Protein AF-C6SIG0-F1 (afdb_monomer_lite)

Secondary structure (DSSP, 8-state):
-----EEEEEEEEE-TTSSS--EEEEEEEEE-PPPPPHHHHHHHHHHHHHHHHHTTEEEEEETTS-HHHHHHHHHTT-EEE-HHHHHHHHHHS--SEEEEES-HHHHHHHHHH-TTSEEE-S-SS---HHHHHHHHHTTGGGTTTS-S-------------

Radius of gyration: 22.19 Å; chains: 1; bounding box: 50×66×48 Å

Sequence (161 aa):
MQTAARRSFDYDMPLIQTPTSACQIRQAWAKVADTPDRETADRLKDEIKALLKEKNAVLVAHYYVDPLIQDLALETGGCVGDSLEMARFGAEHEAGTLVVAGVRFMGESAKILCPEKTVLMPDLEAECSFGIWVARKRRFRRFATNTPTARWGCTPTLPPP

pLDDT: mean 73.05, std 22.7, range [24.8, 94.94]

Foldseek 3Di:
DDQQDWDWDWDWDAPPPDPDRDTDIDIDTDRDHDDDDPVVLVVVLVVVLVVCVVQLEAEEEEPPDDVSSQVSNVVSVHYYDDLVVNLVSLLPDPRLEYEYHAAPVSQVVSCVSVVRHHYHYPDPPRHDPVNVVVVVCVVVVVVVPPDPDDDDDDDDDDDDD

InterPro domains:
  IPR003473 Quinolinate synthetase A [PF02445] (47-148)
  IPR003473 Quinolinate synthetase A [PTHR30573] (13-132)
  IPR036094 Quinolinate synthetase A superfamily [G3DSA:3.40.50.10800] (47-125)
  IPR036094 Quinolinate synthetase A superfamily [SSF142754] (44-138)

Structure (mmCIF, N/CA/C/O backbone):
data_AF-C6SIG0-F1
#
_entry.id   AF-C6SIG0-F1
#
loop_
_atom_site.group_PDB
_atom_site.id
_atom_site.type_symbol
_atom_site.label_atom_id
_atom_site.label_alt_id
_atom_site.label_comp_id
_atom_site.label_asym_id
_atom_site.label_entity_id
_atom_site.label_seq_id
_atom_site.pdbx_PDB_ins_code
_atom_site.Cartn_x
_atom_site.Cartn_y
_atom_site.Cartn_z
_atom_site.occupancy
_atom_site.B_iso_or_equiv
_atom_site.auth_seq_id
_atom_site.auth_comp_id
_atom_site.auth_asym_id
_atom_site.auth_atom_id
_atom_site.pdbx_PDB_model_num
ATOM 1 N N . MET A 1 1 ? 11.768 -15.605 5.047 1.00 36.94 1 MET A N 1
ATOM 2 C CA . MET A 1 1 ? 12.622 -14.586 4.400 1.00 36.94 1 MET A CA 1
ATOM 3 C C . MET A 1 1 ? 13.145 -15.171 3.098 1.00 36.94 1 MET A C 1
ATOM 5 O O . MET A 1 1 ? 14.060 -15.980 3.144 1.00 36.94 1 MET A O 1
ATOM 9 N N . GLN A 1 2 ? 12.511 -14.861 1.963 1.00 43.53 2 GLN A N 1
ATOM 10 C CA . GLN A 1 2 ? 13.018 -15.270 0.650 1.00 43.53 2 GLN A CA 1
ATOM 11 C C . GLN A 1 2 ? 14.178 -14.351 0.266 1.00 43.53 2 GLN A C 1
ATOM 13 O O . GLN A 1 2 ? 14.040 -13.129 0.220 1.00 43.53 2 GLN A O 1
ATOM 18 N N . THR A 1 3 ? 15.342 -14.944 0.041 1.00 44.06 3 THR A N 1
ATOM 19 C CA . THR A 1 3 ? 16.536 -14.271 -0.458 1.00 44.06 3 THR A CA 1
ATOM 20 C C . THR A 1 3 ? 16.251 -13.842 -1.893 1.00 44.06 3 THR A C 1
ATOM 22 O O . THR A 1 3 ? 16.285 -14.670 -2.796 1.00 44.06 3 THR A O 1
ATOM 25 N N . ALA A 1 4 ? 15.912 -12.571 -2.118 1.00 54.97 4 ALA A N 1
ATOM 26 C CA . ALA A 1 4 ? 15.719 -12.066 -3.474 1.00 54.97 4 ALA A CA 1
ATOM 27 C C . ALA A 1 4 ? 17.006 -12.295 -4.284 1.00 54.97 4 ALA A C 1
ATOM 29 O O . ALA A 1 4 ? 18.067 -11.751 -3.951 1.00 54.97 4 ALA A O 1
ATOM 30 N N . ALA A 1 5 ? 16.922 -13.149 -5.301 1.00 61.97 5 ALA A N 1
ATOM 31 C CA . ALA A 1 5 ? 18.061 -13.525 -6.117 1.00 61.97 5 ALA A CA 1
ATOM 32 C C . ALA A 1 5 ? 18.575 -12.293 -6.878 1.00 61.97 5 ALA A C 1
ATOM 34 O O . ALA A 1 5 ? 17.812 -11.536 -7.482 1.00 61.97 5 ALA A O 1
ATOM 35 N N . ARG A 1 6 ? 19.890 -12.060 -6.839 1.00 71.00 6 ARG A N 1
ATOM 36 C CA . ARG A 1 6 ? 20.513 -11.040 -7.688 1.00 71.00 6 ARG A CA 1
ATOM 37 C C . ARG A 1 6 ? 20.550 -11.584 -9.111 1.00 71.00 6 ARG A C 1
ATOM 39 O O . ARG A 1 6 ? 21.285 -12.531 -9.375 1.00 71.00 6 ARG A O 1
ATOM 46 N N . ARG A 1 7 ? 19.769 -10.988 -10.010 1.00 77.56 7 ARG A N 1
ATOM 47 C CA . ARG A 1 7 ? 19.789 -11.303 -11.443 1.00 77.56 7 ARG A CA 1
ATOM 48 C C . ARG A 1 7 ? 20.728 -10.335 -12.156 1.00 77.56 7 ARG A C 1
ATOM 50 O O . ARG A 1 7 ? 20.700 -9.134 -11.880 1.00 77.56 7 ARG A O 1
ATOM 57 N N . SER A 1 8 ? 21.580 -10.860 -13.031 1.00 81.31 8 SER A N 1
ATOM 58 C CA . SER A 1 8 ? 22.458 -10.059 -13.882 1.00 81.31 8 SER A CA 1
ATOM 59 C C . SER A 1 8 ? 21.740 -9.678 -15.171 1.00 81.31 8 SER A C 1
ATOM 61 O O . SER A 1 8 ? 21.140 -10.537 -15.814 1.00 81.31 8 SER A O 1
ATOM 63 N N . PHE A 1 9 ? 21.836 -8.411 -15.552 1.00 83.56 9 PHE A N 1
ATOM 64 C CA . PHE A 1 9 ? 21.322 -7.880 -16.805 1.00 83.56 9 PHE A CA 1
ATOM 65 C C . PHE A 1 9 ? 22.464 -7.236 -17.580 1.00 83.56 9 PHE A C 1
ATOM 67 O O . PHE A 1 9 ? 23.252 -6.469 -17.017 1.00 83.56 9 PHE A O 1
ATOM 74 N N . ASP A 1 10 ? 22.536 -7.557 -18.864 1.00 88.62 10 ASP A N 1
ATOM 75 C CA . ASP A 1 10 ? 23.481 -6.947 -19.786 1.00 88.62 10 ASP A CA 1
ATOM 76 C C . ASP A 1 10 ? 22.992 -5.542 -20.170 1.00 88.62 10 ASP A C 1
ATOM 78 O O . ASP A 1 10 ? 21.806 -5.330 -20.430 1.00 88.62 10 ASP A O 1
ATOM 82 N N . TYR A 1 11 ? 23.903 -4.571 -20.182 1.00 83.38 11 TYR A N 1
ATOM 83 C CA . TYR A 1 11 ? 23.627 -3.201 -20.605 1.00 83.38 11 TYR A CA 1
ATOM 84 C C . TYR A 1 11 ? 24.796 -2.622 -21.407 1.00 83.38 11 TYR A C 1
ATOM 86 O O . TYR A 1 11 ? 25.969 -2.872 -21.109 1.00 83.38 11 TYR A O 1
ATOM 94 N N . ASP A 1 12 ? 24.461 -1.805 -22.404 1.00 86.50 12 ASP A N 1
ATOM 95 C CA . ASP A 1 12 ? 25.410 -1.104 -23.263 1.00 86.50 12 ASP A CA 1
ATOM 96 C C . ASP A 1 12 ? 26.037 0.098 -22.551 1.00 86.50 12 ASP A C 1
ATOM 98 O O . ASP A 1 12 ? 25.412 1.144 -22.367 1.00 86.50 12 ASP A O 1
ATOM 102 N N . MET A 1 13 ? 27.310 -0.017 -22.174 1.00 82.69 13 MET A N 1
ATOM 103 C CA . MET A 1 13 ? 28.055 1.098 -21.596 1.00 82.69 13 MET A CA 1
ATOM 104 C C . MET A 1 13 ? 28.881 1.812 -22.677 1.00 82.69 13 MET A C 1
ATOM 106 O O . MET A 1 13 ? 29.763 1.180 -23.268 1.00 82.69 13 MET A O 1
ATOM 110 N N . PRO A 1 14 ? 28.682 3.125 -22.904 1.00 82.62 14 PRO A N 1
ATOM 111 C CA . PRO A 1 14 ? 29.460 3.862 -23.890 1.00 82.62 14 PRO A CA 1
ATOM 112 C C . PRO A 1 14 ? 30.933 3.937 -23.483 1.00 82.62 14 PRO A C 1
ATOM 114 O O . PRO A 1 14 ? 31.274 4.227 -22.330 1.00 82.62 14 PRO A O 1
ATOM 117 N N . LEU A 1 15 ? 31.824 3.692 -24.442 1.00 80.62 15 LEU A N 1
ATOM 118 C CA . LEU A 1 15 ? 33.261 3.849 -24.255 1.00 80.62 15 LEU A CA 1
ATOM 119 C C . LEU A 1 15 ? 33.627 5.335 -24.360 1.00 80.62 15 LEU A C 1
ATOM 121 O O . LEU A 1 15 ? 33.901 5.856 -25.436 1.00 80.62 15 LEU A O 1
ATOM 125 N N . ILE A 1 16 ? 33.661 6.014 -23.209 1.00 72.88 16 ILE A N 1
ATOM 126 C CA . ILE A 1 16 ? 33.932 7.464 -23.085 1.00 72.88 16 ILE A CA 1
ATOM 127 C C . ILE A 1 16 ? 35.302 7.864 -23.683 1.00 72.88 16 ILE A C 1
ATOM 129 O O . ILE A 1 16 ? 35.535 9.031 -23.981 1.00 72.88 16 ILE A O 1
ATOM 133 N N . GLN A 1 17 ? 36.215 6.906 -23.877 1.00 68.75 17 GLN A N 1
ATOM 134 C CA . GLN A 1 17 ? 37.595 7.143 -24.319 1.00 68.75 17 GLN A CA 1
ATOM 135 C C . GLN A 1 17 ? 37.851 6.881 -25.814 1.00 68.75 17 GLN A C 1
ATOM 137 O O . GLN A 1 17 ? 38.976 7.076 -26.268 1.00 68.75 17 GLN A O 1
ATOM 142 N N . THR A 1 18 ? 36.850 6.459 -26.592 1.00 61.62 18 THR A N 1
ATOM 143 C CA . THR A 1 18 ? 37.001 6.227 -28.039 1.00 61.62 18 THR A CA 1
ATOM 144 C C . THR A 1 18 ? 36.277 7.295 -28.863 1.00 61.62 18 THR A C 1
ATOM 146 O O . THR A 1 18 ? 35.155 7.656 -28.523 1.00 61.62 18 THR A O 1
ATOM 149 N N . PRO A 1 19 ? 36.858 7.771 -29.985 1.00 61.62 19 PRO A N 1
ATOM 150 C CA . PRO A 1 19 ? 36.225 8.760 -30.868 1.00 61.62 19 PRO A CA 1
ATOM 151 C C . PRO A 1 19 ? 35.020 8.208 -31.657 1.00 61.62 19 PRO A C 1
ATOM 153 O O . PRO A 1 19 ? 34.377 8.940 -32.404 1.00 61.62 19 PRO A O 1
ATOM 156 N N . THR A 1 20 ? 34.716 6.917 -31.517 1.00 64.19 20 THR A N 1
ATOM 157 C CA . THR A 1 20 ? 33.598 6.227 -32.166 1.00 64.19 20 THR A CA 1
ATOM 158 C C . THR A 1 20 ? 32.490 5.961 -31.144 1.00 64.19 20 THR A C 1
ATOM 160 O O . THR A 1 20 ? 32.781 5.738 -29.971 1.00 64.19 20 THR A O 1
ATOM 163 N N . SER A 1 21 ? 31.227 5.913 -31.592 1.00 69.75 21 SER A N 1
ATOM 164 C CA . SER A 1 21 ? 30.054 5.457 -30.819 1.00 69.75 21 SER A CA 1
ATOM 165 C C . SER A 1 21 ? 30.106 3.944 -30.533 1.00 69.75 21 SER A C 1
ATOM 167 O O . SER A 1 21 ? 29.202 3.193 -30.895 1.00 69.75 21 SER A O 1
ATOM 169 N N . ALA A 1 22 ? 31.198 3.471 -29.938 1.00 75.88 22 ALA A N 1
ATOM 170 C CA . ALA A 1 22 ? 31.348 2.088 -29.522 1.00 75.88 22 ALA A CA 1
ATOM 171 C C . ALA A 1 22 ? 30.800 1.914 -28.095 1.00 75.88 22 ALA A C 1
ATOM 173 O O . ALA A 1 22 ? 31.178 2.646 -27.175 1.00 75.88 22 ALA A O 1
ATOM 174 N N . CYS A 1 23 ? 29.922 0.929 -27.909 1.00 78.56 23 CYS A N 1
ATOM 175 C CA . CYS A 1 23 ? 29.498 0.448 -26.596 1.00 78.56 23 CYS A CA 1
ATOM 176 C C . CYS A 1 23 ? 30.192 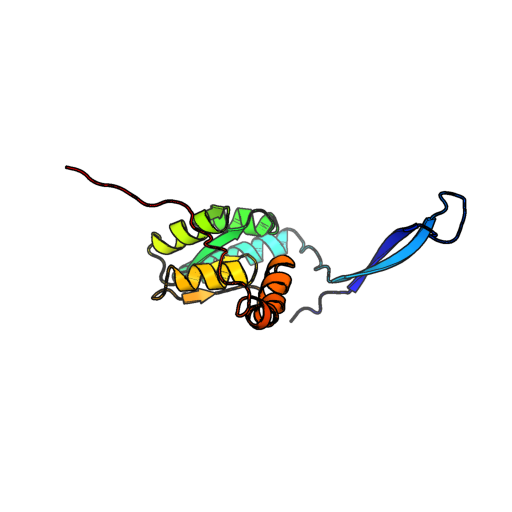-0.878 -26.279 1.00 78.56 23 CYS A C 1
ATOM 178 O O . CYS A 1 23 ? 30.518 -1.656 -27.174 1.00 78.56 23 CYS A O 1
ATOM 180 N N . GLN A 1 24 ? 30.412 -1.127 -24.991 1.00 84.38 24 GLN A N 1
ATOM 181 C CA . GLN A 1 24 ? 30.779 -2.444 -24.480 1.00 84.38 24 GLN A CA 1
ATOM 182 C C . GLN A 1 24 ? 29.621 -2.987 -23.644 1.00 84.38 24 GLN A C 1
ATOM 184 O O . GLN A 1 24 ? 29.056 -2.260 -22.821 1.00 84.38 24 GLN A O 1
ATOM 189 N N . ILE A 1 25 ? 29.309 -4.269 -23.816 1.00 84.81 25 ILE A N 1
ATOM 190 C CA . ILE A 1 25 ? 28.345 -4.953 -22.957 1.00 84.81 25 ILE A CA 1
ATOM 191 C C . ILE A 1 25 ? 28.966 -5.111 -21.569 1.00 84.81 25 ILE A C 1
ATOM 193 O O . ILE A 1 25 ? 30.057 -5.665 -21.418 1.00 84.81 25 ILE A O 1
ATOM 197 N N . ARG A 1 26 ? 28.277 -4.603 -20.546 1.00 83.88 26 ARG A N 1
ATOM 198 C CA . ARG A 1 26 ? 28.608 -4.832 -19.136 1.00 83.88 26 ARG A CA 1
ATOM 199 C C . ARG A 1 26 ? 27.425 -5.434 -18.402 1.00 83.88 26 ARG A C 1
ATOM 201 O O . ARG A 1 26 ? 26.282 -5.227 -18.783 1.00 83.88 26 ARG A O 1
ATOM 208 N N . GLN A 1 27 ? 27.720 -6.112 -17.301 1.00 85.38 27 GLN A N 1
ATOM 209 C CA . GLN A 1 27 ? 26.710 -6.700 -16.432 1.00 85.38 27 GLN A CA 1
ATOM 210 C C . GLN A 1 27 ? 26.407 -5.790 -15.245 1.00 85.38 27 GLN A C 1
ATOM 212 O O . GLN A 1 27 ? 27.301 -5.419 -14.480 1.00 85.38 27 GLN A O 1
ATOM 217 N N . ALA A 1 28 ? 25.130 -5.462 -15.079 1.00 81.94 28 ALA A N 1
ATOM 218 C CA . ALA A 1 28 ? 24.576 -4.895 -13.859 1.00 81.94 28 ALA A CA 1
ATOM 219 C C . ALA A 1 28 ? 23.828 -5.986 -13.088 1.00 81.94 28 ALA A C 1
ATOM 221 O O . ALA A 1 28 ? 23.308 -6.926 -13.680 1.00 81.94 28 ALA A O 1
ATOM 222 N N . TRP A 1 29 ? 23.755 -5.871 -11.765 1.00 77.75 29 TRP A N 1
ATOM 223 C CA . TRP A 1 29 ? 22.980 -6.786 -10.929 1.00 77.75 29 TRP A CA 1
ATOM 224 C C . TRP A 1 29 ? 21.801 -6.045 -10.308 1.00 77.75 29 TRP A C 1
ATOM 226 O O . TRP A 1 29 ? 21.962 -4.953 -9.767 1.00 77.75 29 TRP A O 1
ATOM 236 N N . ALA A 1 30 ? 20.619 -6.654 -10.360 1.00 73.88 30 ALA A N 1
ATOM 237 C CA . ALA A 1 30 ? 19.416 -6.140 -9.721 1.00 73.88 30 ALA A CA 1
ATOM 238 C C . ALA A 1 30 ? 18.824 -7.192 -8.778 1.00 73.88 30 ALA A C 1
ATOM 240 O O . ALA A 1 30 ? 18.803 -8.388 -9.080 1.00 73.88 30 ALA A O 1
ATOM 241 N N . LYS A 1 31 ? 18.353 -6.738 -7.613 1.00 72.06 31 LYS A N 1
ATOM 242 C CA . LYS A 1 31 ? 17.553 -7.545 -6.685 1.00 72.06 31 LYS A CA 1
ATOM 243 C C . LYS A 1 31 ? 16.147 -7.616 -7.281 1.00 72.06 31 LYS A C 1
ATOM 245 O O . LYS A 1 31 ? 15.399 -6.651 -7.173 1.00 72.06 31 LYS A O 1
ATOM 250 N N . VAL A 1 32 ? 15.829 -8.712 -7.963 1.00 67.25 32 VAL A N 1
ATOM 251 C CA . VAL A 1 32 ? 14.525 -8.911 -8.610 1.00 67.25 32 VAL A CA 1
ATOM 252 C C . VAL A 1 32 ? 13.858 -10.096 -7.930 1.00 67.25 32 VAL A C 1
ATOM 254 O O . VAL A 1 32 ? 14.464 -11.160 -7.823 1.00 67.25 32 VAL A O 1
ATOM 257 N N . ALA A 1 33 ? 12.645 -9.897 -7.421 1.00 66.81 33 ALA A N 1
ATOM 258 C CA . ALA A 1 33 ? 11.847 -10.996 -6.897 1.00 66.81 33 ALA A CA 1
ATOM 259 C C . ALA A 1 33 ? 11.347 -11.868 -8.057 1.00 66.81 33 ALA A C 1
ATOM 261 O O . ALA A 1 33 ? 11.027 -11.354 -9.131 1.00 66.81 33 ALA A O 1
ATOM 262 N N . ASP A 1 34 ? 11.287 -13.179 -7.843 1.00 74.06 34 ASP A N 1
ATOM 263 C CA . ASP A 1 34 ? 10.657 -14.079 -8.801 1.00 74.06 34 ASP A CA 1
ATOM 264 C C . ASP A 1 34 ? 9.146 -13.833 -8.800 1.00 74.06 34 ASP A C 1
ATOM 266 O O . ASP A 1 34 ? 8.528 -13.697 -7.741 1.00 74.06 34 ASP A O 1
ATOM 270 N N . THR A 1 35 ? 8.547 -13.755 -9.987 1.00 73.00 35 THR A N 1
ATOM 271 C CA . THR A 1 35 ? 7.095 -13.633 -10.115 1.00 73.00 35 THR A CA 1
ATOM 272 C C . THR A 1 35 ? 6.465 -14.967 -9.703 1.00 73.00 35 THR A C 1
ATOM 274 O O . THR A 1 35 ? 6.836 -15.991 -10.285 1.00 73.00 35 THR A O 1
ATOM 277 N N . PRO A 1 36 ? 5.559 -15.000 -8.708 1.00 77.25 36 PRO A N 1
ATOM 278 C CA . PRO A 1 36 ? 4.894 -16.237 -8.318 1.00 77.25 36 PRO A CA 1
ATOM 279 C C . PRO A 1 36 ? 4.038 -16.772 -9.471 1.00 77.25 36 PRO A C 1
ATOM 281 O O . PRO A 1 36 ? 3.562 -16.015 -10.321 1.00 77.25 36 PRO A O 1
ATOM 284 N N . ASP A 1 37 ? 3.832 -18.086 -9.495 1.00 87.88 37 ASP A N 1
ATOM 285 C CA . ASP A 1 37 ? 2.836 -18.703 -10.362 1.00 87.88 37 ASP A CA 1
ATOM 286 C C . ASP A 1 37 ? 1.428 -18.200 -10.010 1.00 87.88 37 ASP A C 1
ATOM 288 O O . ASP A 1 37 ? 1.165 -17.727 -8.901 1.00 87.88 37 ASP A O 1
ATOM 292 N N . ARG A 1 38 ? 0.510 -18.297 -10.974 1.00 86.00 38 ARG A N 1
ATOM 293 C CA . ARG A 1 38 ? -0.838 -17.734 -10.839 1.00 86.00 38 ARG A CA 1
ATOM 294 C C . ARG A 1 38 ? -1.615 -18.342 -9.669 1.00 86.00 38 ARG A C 1
ATOM 296 O O . ARG A 1 38 ? -2.257 -17.604 -8.934 1.00 86.00 38 ARG A O 1
ATOM 303 N N . GLU A 1 39 ? -1.518 -19.656 -9.474 1.00 88.94 39 GLU A N 1
ATOM 304 C CA . GLU A 1 39 ? -2.219 -20.359 -8.395 1.00 88.94 39 GLU A CA 1
ATOM 305 C C . GLU A 1 39 ? -1.702 -19.920 -7.019 1.00 88.94 39 GLU A C 1
ATOM 307 O O . GLU A 1 39 ? -2.489 -19.574 -6.134 1.00 88.94 39 GLU A O 1
ATOM 312 N N . THR A 1 40 ? -0.378 -19.836 -6.847 1.00 85.88 40 THR A N 1
ATOM 313 C CA . THR A 1 40 ? 0.208 -19.295 -5.615 1.00 85.88 40 THR A CA 1
ATOM 314 C C . THR A 1 40 ? -0.167 -17.832 -5.395 1.00 85.88 40 THR A C 1
ATOM 316 O O . THR A 1 40 ? -0.457 -17.456 -4.258 1.00 85.88 40 THR A O 1
ATOM 319 N N . ALA A 1 41 ? -0.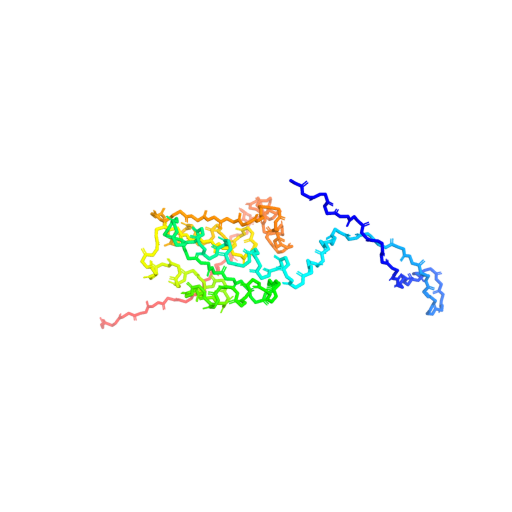172 -17.005 -6.444 1.00 81.50 41 ALA A N 1
ATOM 320 C CA . ALA A 1 41 ? -0.545 -15.597 -6.347 1.00 81.50 41 ALA A CA 1
ATOM 321 C C . ALA A 1 41 ? -1.998 -15.422 -5.881 1.00 81.50 41 ALA A C 1
ATOM 323 O O . ALA A 1 41 ? -2.250 -14.635 -4.970 1.00 81.50 41 ALA A O 1
ATOM 324 N N . ASP A 1 42 ? -2.932 -16.188 -6.447 1.00 88.06 42 ASP A N 1
ATOM 325 C CA . ASP A 1 42 ? -4.347 -16.146 -6.072 1.00 88.06 42 ASP A CA 1
ATOM 326 C C . ASP A 1 42 ? -4.547 -16.611 -4.618 1.00 88.06 42 ASP A C 1
ATOM 328 O O . ASP A 1 42 ? -5.204 -15.929 -3.829 1.00 88.06 42 ASP A O 1
ATOM 332 N N . ARG A 1 43 ? -3.869 -17.691 -4.204 1.00 90.25 43 ARG A N 1
ATOM 333 C CA . ARG A 1 43 ? -3.885 -18.155 -2.807 1.00 90.25 43 ARG A CA 1
ATOM 334 C C . ARG A 1 43 ? -3.369 -17.092 -1.831 1.00 90.25 43 ARG A C 1
ATOM 336 O O . ARG A 1 43 ? -3.972 -16.877 -0.781 1.00 90.25 43 ARG A O 1
ATOM 343 N N . LEU A 1 44 ? -2.261 -16.426 -2.167 1.00 86.69 44 LEU A N 1
ATOM 344 C CA . LEU A 1 44 ? -1.695 -15.351 -1.347 1.00 86.69 44 LEU A CA 1
ATOM 345 C C . LEU A 1 44 ? -2.629 -14.138 -1.286 1.00 86.69 44 LEU A C 1
ATOM 347 O O . LEU A 1 44 ? -2.787 -13.547 -0.220 1.00 86.69 44 LEU A O 1
ATOM 351 N N . LYS A 1 45 ? -3.273 -13.773 -2.402 1.00 88.69 45 LYS A N 1
ATOM 352 C CA . LYS A 1 45 ? -4.278 -12.702 -2.425 1.00 88.69 45 LYS A CA 1
ATOM 353 C C . LYS A 1 45 ? -5.416 -12.998 -1.449 1.00 88.69 45 LYS A C 1
ATOM 355 O O . LYS A 1 45 ? -5.789 -12.114 -0.679 1.00 88.69 45 LYS A O 1
ATOM 360 N N . ASP A 1 46 ? -5.933 -14.222 -1.439 1.00 91.69 46 ASP A N 1
ATOM 361 C CA . ASP A 1 46 ? -7.025 -14.613 -0.542 1.00 91.69 46 ASP A CA 1
ATOM 362 C C . ASP A 1 46 ? -6.606 -14.624 0.933 1.00 91.69 46 ASP A C 1
ATOM 364 O O . ASP A 1 46 ? -7.350 -14.140 1.792 1.00 91.69 46 ASP A O 1
ATOM 368 N N . GLU A 1 47 ? -5.389 -15.082 1.232 1.00 89.94 47 GLU A N 1
ATOM 369 C CA . GLU A 1 47 ? -4.817 -15.012 2.580 1.00 89.94 47 GLU A CA 1
ATOM 370 C C . GLU A 1 47 ? -4.680 -13.556 3.056 1.00 89.94 47 GLU A C 1
ATOM 372 O O . GLU A 1 47 ? -5.113 -13.212 4.159 1.00 89.94 47 GLU A O 1
ATOM 377 N N . ILE A 1 48 ? -4.163 -12.664 2.204 1.00 89.44 48 ILE A N 1
ATOM 378 C CA . ILE A 1 48 ? -4.027 -11.241 2.536 1.00 89.44 48 ILE A CA 1
ATOM 379 C C . ILE A 1 48 ? -5.404 -10.598 2.745 1.00 89.44 48 ILE A C 1
ATOM 381 O O . ILE A 1 48 ? -5.581 -9.849 3.704 1.00 89.44 48 ILE A O 1
ATOM 385 N N . LYS A 1 49 ? -6.406 -10.913 1.913 1.00 91.81 49 LYS A N 1
ATOM 386 C CA . LYS A 1 49 ? -7.788 -10.430 2.097 1.00 91.81 49 LYS A CA 1
ATOM 387 C C . LYS A 1 49 ? -8.362 -10.845 3.449 1.00 91.81 49 LYS A C 1
ATOM 389 O O . LYS A 1 49 ? -9.019 -10.036 4.107 1.00 91.81 49 LYS A O 1
ATOM 394 N N . ALA A 1 50 ? -8.134 -12.092 3.861 1.00 92.56 50 ALA A N 1
ATOM 395 C CA . ALA A 1 50 ? -8.585 -12.588 5.156 1.00 92.56 50 ALA A CA 1
ATOM 396 C C . ALA A 1 50 ? -7.897 -11.840 6.310 1.00 92.56 50 ALA A C 1
ATOM 398 O O . ALA A 1 50 ? -8.573 -11.363 7.222 1.00 92.56 50 ALA A O 1
ATOM 399 N N . LEU A 1 51 ? -6.576 -11.653 6.224 1.00 91.31 51 LEU A N 1
ATOM 400 C CA . LEU A 1 51 ? -5.791 -10.936 7.231 1.00 91.31 51 LEU A CA 1
ATOM 401 C C . LEU A 1 51 ? -6.166 -9.452 7.335 1.00 91.31 51 LEU A C 1
ATOM 403 O O . LEU A 1 51 ? -6.253 -8.921 8.442 1.00 91.31 51 LEU A O 1
ATOM 407 N N . LEU A 1 52 ? -6.426 -8.781 6.209 1.00 90.94 52 LEU A N 1
ATOM 408 C CA . LEU A 1 52 ? -6.871 -7.384 6.201 1.00 90.94 52 LEU A CA 1
ATOM 409 C C . LEU A 1 52 ? -8.191 -7.223 6.964 1.00 90.94 52 LEU A C 1
ATOM 411 O O . LEU A 1 52 ? -8.319 -6.324 7.795 1.00 90.94 52 LEU A O 1
ATOM 415 N N . LYS A 1 53 ? -9.139 -8.144 6.758 1.00 91.94 53 LYS A N 1
ATOM 416 C CA . LYS A 1 53 ? -10.408 -8.162 7.499 1.00 91.94 53 LYS A CA 1
A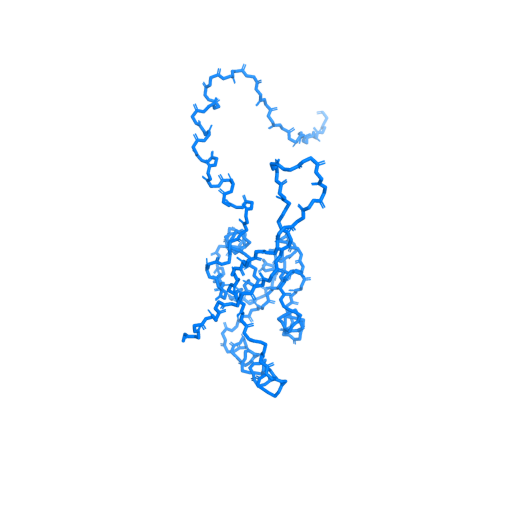TOM 417 C C . LYS A 1 53 ? -10.201 -8.458 8.983 1.00 91.94 53 LYS A C 1
ATOM 419 O O . LYS A 1 53 ? -10.742 -7.742 9.819 1.00 91.94 53 LYS A O 1
ATOM 424 N N . GLU A 1 54 ? -9.397 -9.468 9.317 1.00 92.56 54 GLU A N 1
ATOM 425 C CA . GLU A 1 54 ? -9.112 -9.846 10.709 1.00 92.56 54 GLU A CA 1
ATOM 426 C C . GLU A 1 54 ? -8.488 -8.689 11.504 1.00 92.56 54 GLU A C 1
ATOM 428 O O . GLU A 1 54 ? -8.823 -8.467 12.667 1.00 92.56 54 GLU A O 1
ATOM 433 N N . LYS A 1 55 ? -7.586 -7.927 10.876 1.00 88.75 55 LYS A N 1
ATOM 434 C CA . LYS A 1 55 ? -6.858 -6.826 11.521 1.00 88.75 55 LYS A CA 1
ATOM 435 C C . LYS A 1 55 ? -7.545 -5.465 11.404 1.00 88.75 55 LYS A C 1
ATOM 437 O O . LYS A 1 55 ? -6.945 -4.470 11.815 1.00 88.75 55 LYS A O 1
ATOM 442 N N . ASN A 1 56 ? -8.765 -5.406 10.861 1.00 92.44 56 ASN A N 1
ATOM 443 C CA . ASN A 1 56 ? -9.454 -4.156 10.526 1.00 92.44 56 ASN A CA 1
ATOM 444 C C . ASN A 1 56 ? -8.509 -3.169 9.807 1.00 92.44 56 ASN A C 1
ATOM 446 O O . ASN A 1 56 ? -8.276 -2.040 10.258 1.00 92.44 56 ASN A O 1
ATOM 450 N N . ALA A 1 57 ? -7.876 -3.667 8.745 1.00 92.81 57 ALA A N 1
ATOM 451 C CA . ALA A 1 57 ? -6.843 -2.979 7.997 1.00 92.81 57 ALA A CA 1
ATOM 452 C C . ALA A 1 57 ? -7.300 -2.690 6.566 1.00 92.81 57 ALA A C 1
ATOM 454 O O . ALA A 1 57 ? -7.931 -3.530 5.928 1.00 92.81 57 ALA A O 1
ATOM 455 N N . VAL A 1 58 ? -6.930 -1.518 6.052 1.00 93.88 58 VAL A N 1
ATOM 456 C CA . VAL A 1 58 ? -7.162 -1.135 4.655 1.00 93.88 58 VAL A CA 1
ATOM 457 C C . VAL A 1 58 ? -5.838 -1.013 3.910 1.00 93.88 58 VAL A C 1
ATOM 459 O O . VAL A 1 58 ? -4.856 -0.508 4.459 1.00 93.88 58 VAL A O 1
ATOM 462 N N . LEU A 1 59 ? -5.799 -1.503 2.672 1.00 93.69 59 LEU A N 1
ATOM 463 C CA . LEU A 1 59 ? -4.616 -1.474 1.816 1.00 93.69 59 LEU A CA 1
ATOM 464 C C . LEU A 1 59 ? -4.698 -0.295 0.845 1.00 93.69 59 LEU A C 1
ATOM 466 O O . LEU A 1 59 ? -5.659 -0.171 0.097 1.00 93.69 59 LEU A O 1
ATOM 470 N N . VAL A 1 60 ? -3.670 0.546 0.820 1.00 93.62 60 VAL A N 1
ATOM 471 C CA . VAL A 1 60 ? -3.525 1.614 -0.175 1.00 93.62 60 VAL A CA 1
ATOM 472 C C . VAL A 1 60 ? -2.256 1.384 -0.981 1.00 93.62 60 VAL A C 1
ATOM 474 O O . VAL A 1 60 ? -1.203 1.095 -0.408 1.00 93.62 60 VAL A O 1
ATOM 477 N N . ALA A 1 61 ? -2.339 1.510 -2.303 1.00 94.25 61 ALA A N 1
ATOM 478 C CA . ALA A 1 61 ? -1.219 1.246 -3.200 1.00 94.25 61 ALA A CA 1
ATOM 479 C C . ALA A 1 61 ? -0.879 2.454 -4.076 1.00 94.25 61 ALA A C 1
ATOM 481 O O . ALA A 1 61 ? -1.756 3.151 -4.581 1.00 94.25 61 ALA A O 1
ATOM 482 N N . HIS A 1 62 ? 0.417 2.682 -4.280 1.00 93.69 62 HIS A N 1
ATOM 483 C CA . HIS A 1 62 ? 0.888 3.684 -5.231 1.00 93.69 62 HIS A CA 1
ATOM 484 C C . HIS A 1 62 ? 0.875 3.134 -6.665 1.00 93.69 62 HIS A C 1
ATOM 486 O O . HIS A 1 62 ? 1.142 1.951 -6.880 1.00 93.69 62 HIS A O 1
ATOM 492 N N . TYR A 1 63 ? 0.712 4.008 -7.662 1.00 90.06 63 TYR A N 1
ATOM 493 C CA . TYR A 1 63 ? 0.712 3.661 -9.098 1.00 90.06 63 TYR A CA 1
ATOM 494 C C . TYR A 1 63 ? 1.934 2.873 -9.606 1.00 90.06 63 TYR A C 1
ATOM 496 O O . TYR A 1 63 ? 1.899 2.298 -10.689 1.00 90.06 63 TYR A O 1
ATOM 504 N N . TYR A 1 64 ? 3.037 2.872 -8.855 1.00 87.25 64 TYR A N 1
ATOM 505 C CA . TYR A 1 64 ? 4.299 2.228 -9.246 1.00 87.25 64 TYR A CA 1
ATOM 506 C C . TYR A 1 64 ? 4.523 0.864 -8.593 1.00 87.25 64 TYR A C 1
ATOM 508 O O . TYR A 1 64 ? 5.594 0.282 -8.744 1.00 87.25 64 TYR A O 1
ATOM 516 N N . VAL A 1 65 ? 3.546 0.370 -7.837 1.00 86.12 65 VAL A N 1
ATOM 517 C CA . VAL A 1 65 ? 3.604 -0.966 -7.242 1.00 86.12 65 VAL A CA 1
ATOM 518 C C . VAL A 1 65 ? 3.158 -2.006 -8.270 1.00 86.12 65 VAL A C 1
ATOM 520 O O . VAL A 1 65 ? 2.489 -1.677 -9.247 1.00 86.12 65 VAL A O 1
ATOM 523 N N . ASP A 1 66 ? 3.543 -3.262 -8.054 1.00 86.75 66 ASP A N 1
ATOM 524 C CA . ASP A 1 66 ? 3.115 -4.403 -8.859 1.00 86.75 66 ASP A CA 1
ATOM 525 C C . ASP A 1 66 ? 1.585 -4.423 -9.081 1.00 86.75 66 ASP A C 1
ATOM 527 O O . ASP A 1 66 ? 0.830 -4.193 -8.125 1.00 86.75 66 ASP A O 1
ATOM 531 N N . PRO A 1 67 ? 1.110 -4.698 -10.312 1.00 88.62 67 PRO A N 1
ATOM 532 C CA . PRO A 1 67 ? -0.315 -4.708 -10.637 1.00 88.62 67 PRO A CA 1
ATOM 533 C C . PRO A 1 67 ? -1.127 -5.662 -9.755 1.00 88.62 67 PRO A C 1
ATOM 535 O O . PRO A 1 67 ? -2.251 -5.330 -9.398 1.00 88.62 67 PRO A O 1
ATOM 538 N N . LEU A 1 68 ? -0.556 -6.785 -9.299 1.00 87.75 68 LEU A N 1
ATOM 539 C CA . LEU A 1 68 ? -1.262 -7.708 -8.405 1.00 87.75 68 LEU A CA 1
ATOM 540 C C . LEU A 1 68 ? -1.638 -7.053 -7.071 1.00 87.75 68 LEU A C 1
ATOM 542 O O . LEU A 1 68 ? -2.674 -7.390 -6.498 1.00 87.75 68 LEU A O 1
ATOM 546 N N . ILE A 1 69 ? -0.809 -6.129 -6.579 1.00 89.12 69 ILE A N 1
ATOM 547 C CA . ILE A 1 69 ? -1.067 -5.372 -5.349 1.00 89.12 69 ILE A CA 1
ATOM 548 C C . ILE A 1 69 ? -2.060 -4.239 -5.607 1.00 89.12 69 ILE A C 1
ATOM 550 O O . ILE A 1 69 ? -2.872 -3.944 -4.733 1.00 89.12 69 ILE A O 1
ATOM 554 N N . GLN A 1 70 ? -2.021 -3.622 -6.793 1.00 92.44 70 GLN A N 1
ATOM 555 C CA . GLN A 1 70 ? -3.016 -2.622 -7.191 1.00 92.44 70 GLN A CA 1
ATOM 556 C C . GLN A 1 70 ? -4.413 -3.250 -7.259 1.00 92.44 70 GLN A C 1
ATOM 558 O O . GLN A 1 70 ? -5.337 -2.747 -6.623 1.00 92.44 70 GLN A O 1
ATOM 563 N N . ASP A 1 71 ? -4.540 -4.397 -7.931 1.00 92.38 71 ASP A N 1
ATOM 564 C CA . ASP A 1 71 ? -5.786 -5.166 -7.997 1.00 92.38 71 ASP A CA 1
ATOM 565 C C . ASP A 1 71 ? -6.266 -5.548 -6.594 1.00 92.38 71 ASP A C 1
ATOM 567 O O . ASP A 1 71 ? -7.423 -5.335 -6.245 1.00 92.38 71 ASP A O 1
ATOM 571 N N . LEU A 1 72 ? -5.360 -6.048 -5.747 1.00 91.50 72 LEU A N 1
ATOM 572 C CA . LEU A 1 72 ? -5.680 -6.418 -4.370 1.00 91.50 72 LEU A CA 1
ATOM 573 C C . LEU A 1 72 ? -6.190 -5.224 -3.550 1.00 91.50 72 LEU A C 1
ATOM 575 O O . LEU A 1 72 ? -7.135 -5.381 -2.777 1.00 91.50 72 LEU A O 1
ATOM 579 N N . ALA A 1 73 ? -5.592 -4.040 -3.705 1.00 92.94 73 ALA A N 1
ATOM 580 C CA . ALA A 1 73 ? -6.042 -2.827 -3.026 1.00 92.94 73 ALA A CA 1
ATOM 581 C C . ALA A 1 73 ? -7.464 -2.443 -3.461 1.00 92.94 73 ALA A C 1
ATOM 583 O O . ALA A 1 73 ? -8.306 -2.168 -2.611 1.00 92.94 73 ALA A O 1
ATOM 584 N N . LEU A 1 74 ? -7.767 -2.506 -4.760 1.00 92.94 74 LEU A N 1
ATOM 585 C CA . LEU A 1 74 ? -9.110 -2.224 -5.280 1.00 92.94 74 LEU A CA 1
ATOM 586 C C . LEU A 1 74 ? -10.136 -3.273 -4.825 1.00 92.94 74 LEU A C 1
ATOM 588 O O . LEU A 1 74 ? -11.222 -2.926 -4.365 1.00 92.94 74 LEU A O 1
ATOM 592 N N . GLU A 1 75 ? -9.786 -4.558 -4.888 1.00 92.44 75 GLU A N 1
ATOM 593 C CA . GLU A 1 75 ? -10.656 -5.670 -4.484 1.00 92.44 75 GLU A CA 1
ATOM 594 C C . GLU A 1 75 ? -10.971 -5.674 -2.980 1.00 92.44 75 GLU A C 1
ATOM 596 O O . GLU A 1 75 ? -12.019 -6.167 -2.560 1.00 92.44 75 GLU A O 1
ATOM 601 N N . THR A 1 76 ? -10.065 -5.147 -2.152 1.00 90.69 76 THR A N 1
ATOM 602 C CA . THR A 1 76 ? -10.221 -5.089 -0.687 1.00 90.69 76 THR A CA 1
ATOM 603 C C . THR A 1 76 ? -10.943 -3.833 -0.200 1.00 90.69 76 THR A C 1
ATOM 605 O O . THR A 1 76 ? -11.132 -3.681 1.005 1.00 90.69 76 THR A O 1
ATOM 608 N N . GLY A 1 77 ? -11.386 -2.961 -1.115 1.00 90.44 77 GLY A N 1
ATOM 609 C CA . GLY A 1 77 ? -12.054 -1.699 -0.783 1.00 90.44 77 GLY A CA 1
ATOM 610 C C . GLY A 1 7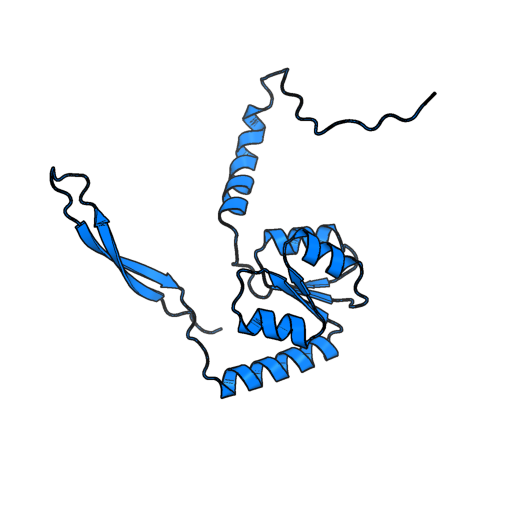7 ? -11.093 -0.578 -0.384 1.00 90.44 77 GLY A C 1
ATOM 611 O O . GLY A 1 77 ? -11.506 0.393 0.241 1.00 90.44 77 GLY A O 1
ATOM 612 N N . GLY A 1 78 ? -9.812 -0.725 -0.714 1.00 92.44 78 GLY A N 1
ATOM 613 C CA . GLY A 1 78 ? -8.796 0.304 -0.573 1.00 92.44 78 GLY A CA 1
ATOM 614 C C . GLY A 1 78 ? -8.747 1.271 -1.755 1.00 92.44 78 GLY A C 1
ATOM 615 O O . GLY A 1 78 ? -9.699 1.397 -2.526 1.00 92.44 78 GLY A O 1
ATOM 616 N N . CYS A 1 79 ? -7.610 1.951 -1.915 1.00 93.62 79 CYS A N 1
ATOM 617 C CA . CYS A 1 79 ? -7.398 2.895 -3.012 1.00 93.62 79 CYS A CA 1
ATOM 618 C C . CYS A 1 79 ? -6.057 2.674 -3.721 1.00 93.62 79 CYS A C 1
ATOM 620 O O . CYS A 1 79 ? -5.058 2.279 -3.110 1.00 93.62 79 CYS A O 1
ATOM 622 N N . VAL A 1 80 ? -6.031 2.990 -5.015 1.00 94.94 80 VAL A N 1
ATOM 623 C CA . VAL A 1 80 ? -4.807 3.098 -5.814 1.00 94.94 80 VAL A CA 1
ATOM 624 C C . VAL A 1 80 ? -4.679 4.552 -6.231 1.00 94.94 80 VAL A C 1
ATOM 626 O O . VAL A 1 80 ? -5.602 5.075 -6.848 1.00 94.94 80 VAL A O 1
ATOM 629 N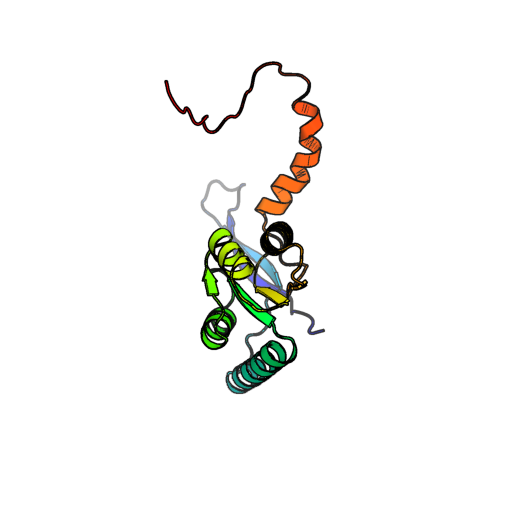 N . GLY A 1 81 ? -3.585 5.209 -5.855 1.00 91.31 81 GLY A N 1
ATOM 630 C CA . GLY A 1 81 ? -3.514 6.663 -5.962 1.00 91.31 81 GLY A CA 1
ATOM 631 C C . GLY A 1 81 ? -2.120 7.258 -5.840 1.00 91.31 81 GLY A C 1
ATOM 632 O O . GLY A 1 81 ? -1.111 6.555 -5.712 1.00 91.31 81 GLY A O 1
ATOM 633 N N . ASP A 1 82 ? -2.077 8.590 -5.863 1.00 89.94 82 ASP A N 1
ATOM 634 C CA . ASP A 1 82 ? -0.881 9.346 -5.497 1.00 89.94 82 ASP A CA 1
ATOM 635 C C . ASP A 1 82 ? -0.722 9.446 -3.966 1.00 89.94 82 ASP A C 1
ATOM 637 O O . ASP A 1 82 ? -1.576 9.029 -3.184 1.00 89.94 82 ASP A O 1
ATOM 641 N N . SER A 1 83 ? 0.390 10.018 -3.502 1.00 82.81 83 SER A N 1
ATOM 642 C CA . SER A 1 83 ? 0.671 10.118 -2.062 1.00 82.81 83 SER A CA 1
ATOM 643 C C . SER A 1 83 ? -0.345 10.951 -1.271 1.00 82.81 83 SER A C 1
ATOM 645 O O . SER A 1 83 ? -0.538 10.696 -0.083 1.00 82.81 83 SER A O 1
ATOM 647 N N . LEU A 1 84 ? -0.958 11.965 -1.886 1.00 83.75 84 LEU A N 1
ATOM 648 C CA . LEU A 1 84 ? -1.914 12.846 -1.217 1.00 83.75 84 LEU A CA 1
ATOM 649 C C . LEU A 1 84 ? -3.291 12.186 -1.140 1.00 83.75 84 LEU A C 1
ATOM 651 O O . LEU A 1 84 ? -3.935 12.230 -0.095 1.00 83.75 84 LEU A O 1
ATOM 655 N N . GLU A 1 85 ? -3.717 11.567 -2.234 1.00 89.06 85 GLU A N 1
ATOM 656 C CA . GLU A 1 85 ? -4.946 10.794 -2.342 1.00 89.06 85 GLU A CA 1
ATOM 657 C C . GLU A 1 85 ? -4.943 9.627 -1.356 1.00 89.06 85 GLU A C 1
ATOM 659 O O . GLU A 1 85 ? -5.864 9.508 -0.549 1.00 89.06 85 GLU A O 1
ATOM 664 N N . MET A 1 86 ? -3.856 8.848 -1.319 1.00 89.25 86 MET A N 1
ATOM 665 C CA . MET A 1 86 ? -3.689 7.752 -0.359 1.00 89.25 86 MET A CA 1
ATOM 666 C C . MET A 1 86 ? -3.782 8.237 1.092 1.00 89.25 86 MET A C 1
ATOM 668 O O . MET A 1 86 ? -4.372 7.566 1.939 1.00 89.25 86 MET A O 1
ATOM 672 N N . ALA A 1 87 ? -3.213 9.406 1.398 1.00 85.94 87 ALA A N 1
ATOM 673 C CA . ALA A 1 87 ? -3.244 9.943 2.751 1.00 85.94 87 ALA A CA 1
ATOM 674 C C . ALA A 1 87 ? -4.618 10.511 3.142 1.00 85.94 87 ALA A C 1
ATOM 676 O O . ALA A 1 87 ? -5.037 10.341 4.286 1.00 85.94 87 ALA A O 1
ATOM 677 N N . ARG A 1 88 ? -5.333 11.149 2.206 1.00 88.69 88 ARG A N 1
ATOM 678 C CA . ARG A 1 88 ? -6.717 11.607 2.413 1.00 88.69 88 ARG A CA 1
ATOM 679 C C . ARG A 1 88 ? -7.657 10.432 2.641 1.00 88.69 88 ARG A C 1
ATOM 681 O O . ARG A 1 88 ? -8.348 10.404 3.654 1.00 88.69 88 ARG A O 1
ATOM 688 N N . PHE A 1 89 ? -7.598 9.432 1.763 1.00 91.94 89 PHE A N 1
ATOM 689 C CA . PHE A 1 89 ? -8.366 8.200 1.904 1.00 91.94 89 PHE A CA 1
ATOM 690 C C . PHE A 1 89 ? -8.072 7.523 3.247 1.00 91.94 89 PHE A C 1
ATOM 692 O O . PHE A 1 89 ? -8.984 7.195 4.001 1.00 91.94 89 PHE A O 1
ATOM 699 N N . GLY A 1 90 ? -6.790 7.396 3.603 1.00 89.06 90 GLY A N 1
ATOM 700 C CA . GLY A 1 90 ? -6.372 6.839 4.886 1.00 89.06 90 GLY A CA 1
ATOM 701 C C . GLY A 1 90 ? -6.902 7.608 6.099 1.00 89.06 90 GLY A C 1
ATOM 702 O O . GLY A 1 90 ? -7.183 6.983 7.120 1.00 89.06 90 GLY A O 1
ATOM 703 N N . ALA A 1 91 ? -7.080 8.929 6.010 1.00 87.69 91 ALA A N 1
ATOM 704 C CA . ALA A 1 91 ? -7.642 9.747 7.086 1.00 87.69 91 ALA A CA 1
ATOM 705 C C . ALA A 1 91 ? -9.158 9.552 7.233 1.00 87.69 91 ALA A C 1
ATOM 707 O O . ALA A 1 91 ? -9.638 9.386 8.355 1.00 87.69 91 ALA A O 1
ATOM 708 N N . GLU A 1 92 ? -9.883 9.496 6.117 1.00 90.38 92 GLU A N 1
ATOM 709 C CA . GLU A 1 92 ? -11.347 9.378 6.070 1.00 90.38 92 GLU A CA 1
ATOM 710 C C . GLU A 1 92 ? -11.853 7.952 6.350 1.00 90.38 92 GLU A C 1
ATOM 712 O O . GLU A 1 92 ? -12.946 7.782 6.883 1.00 90.38 92 GLU A O 1
ATOM 717 N N . HIS A 1 93 ? -11.060 6.923 6.043 1.00 92.12 93 HIS A N 1
ATOM 718 C CA . HIS A 1 93 ? -11.482 5.524 6.158 1.00 92.12 93 HIS A CA 1
ATOM 719 C C . HIS A 1 93 ? -11.646 5.052 7.617 1.00 92.12 93 HIS A C 1
ATOM 721 O O . HIS A 1 93 ? -10.831 5.375 8.477 1.00 92.12 93 HIS A O 1
ATOM 727 N N . GLU A 1 94 ? -12.639 4.214 7.916 1.00 91.81 94 GLU A N 1
ATOM 728 C CA . GLU A 1 94 ? -12.952 3.781 9.296 1.00 91.81 94 GLU A CA 1
ATOM 729 C C . GLU A 1 94 ? -11.956 2.762 9.886 1.00 91.81 94 GLU A C 1
ATOM 731 O O . GLU A 1 94 ? -11.900 2.551 11.098 1.00 91.81 94 GLU A O 1
ATOM 736 N N . ALA A 1 95 ? -11.152 2.126 9.032 1.00 91.19 95 ALA A N 1
ATOM 737 C CA . ALA A 1 95 ? -10.153 1.140 9.444 1.00 91.19 95 ALA A CA 1
ATOM 738 C C . ALA A 1 95 ? -9.136 1.728 10.440 1.00 91.19 95 ALA A C 1
ATOM 740 O O . ALA A 1 95 ? -8.564 2.799 10.222 1.00 91.19 95 ALA A O 1
ATOM 741 N N . GLY A 1 96 ? -8.862 0.984 11.516 1.00 89.12 96 GLY A N 1
ATOM 742 C CA . GLY A 1 96 ? -7.870 1.369 12.529 1.00 89.12 96 GLY A CA 1
ATOM 743 C C . GLY A 1 96 ? -6.421 1.173 12.070 1.00 89.12 96 GLY A C 1
ATOM 744 O O . GLY A 1 96 ? -5.504 1.792 12.619 1.00 89.12 96 GLY A O 1
ATOM 745 N N . THR A 1 97 ? -6.214 0.338 11.048 1.00 91.44 97 THR A N 1
ATOM 746 C CA . THR A 1 97 ? -4.899 0.041 10.474 1.00 91.44 97 THR A CA 1
ATOM 747 C C . THR A 1 97 ? -4.861 0.411 8.989 1.00 91.44 97 THR A C 1
ATOM 749 O O . THR A 1 97 ? -5.765 0.077 8.228 1.00 91.44 97 THR A O 1
ATOM 752 N N . LEU A 1 98 ? -3.790 1.073 8.559 1.00 92.06 98 LEU A N 1
ATOM 753 C CA . LEU A 1 98 ? -3.535 1.472 7.178 1.00 92.06 98 LEU A CA 1
ATOM 754 C C . LEU A 1 98 ? -2.254 0.797 6.684 1.00 92.06 98 LEU A C 1
ATOM 756 O O . LEU A 1 98 ? -1.172 1.048 7.212 1.00 92.06 98 LEU A O 1
ATOM 760 N N . VAL A 1 99 ? -2.363 -0.047 5.663 1.00 92.25 99 VAL A N 1
ATOM 761 C CA . VAL A 1 99 ? -1.220 -0.687 5.008 1.00 92.25 99 VAL A CA 1
ATOM 762 C C . VAL A 1 99 ? -0.861 0.120 3.768 1.00 92.25 99 VAL A C 1
ATOM 764 O O . VAL A 1 99 ? -1.641 0.195 2.824 1.00 92.25 99 VAL A O 1
ATOM 767 N N . VAL A 1 100 ? 0.325 0.723 3.766 1.00 91.56 100 VAL A N 1
ATOM 768 C CA . VAL A 1 100 ? 0.813 1.566 2.671 1.00 91.56 100 VAL A CA 1
ATOM 769 C C . VAL A 1 100 ? 1.776 0.763 1.806 1.00 91.56 100 VAL A C 1
ATOM 771 O O . VAL A 1 100 ? 2.941 0.575 2.162 1.00 91.56 100 VAL A O 1
ATOM 774 N N . ALA A 1 101 ? 1.302 0.307 0.648 1.00 90.69 101 ALA A N 1
ATOM 775 C CA . ALA A 1 101 ? 2.144 -0.258 -0.396 1.00 90.69 101 ALA A CA 1
ATOM 776 C C . ALA A 1 101 ? 2.786 0.887 -1.194 1.00 90.69 101 ALA A C 1
ATOM 778 O O . ALA A 1 101 ? 2.213 1.440 -2.134 1.00 90.69 101 ALA A O 1
ATOM 779 N N . GLY A 1 102 ? 3.983 1.281 -0.766 1.00 86.25 102 GLY A N 1
ATOM 780 C CA . GLY A 1 102 ? 4.737 2.385 -1.343 1.00 86.25 102 GLY A CA 1
ATOM 781 C C . GLY A 1 102 ? 6.100 2.538 -0.677 1.00 86.25 102 GLY A C 1
ATOM 782 O O . GLY A 1 102 ? 6.604 1.622 -0.032 1.00 86.25 102 GLY A O 1
ATOM 783 N N . VAL A 1 103 ? 6.701 3.714 -0.834 1.00 87.06 103 VAL A N 1
ATOM 784 C CA . VAL A 1 103 ? 8.027 4.030 -0.280 1.00 87.06 103 VAL A CA 1
ATOM 785 C C . VAL A 1 103 ? 7.942 4.646 1.116 1.00 87.06 103 VAL A C 1
ATOM 787 O O . VAL A 1 103 ? 6.921 5.228 1.486 1.00 87.06 103 VAL A O 1
ATOM 790 N N . ARG A 1 104 ? 9.045 4.606 1.874 1.00 83.62 104 ARG A N 1
ATOM 791 C CA . ARG A 1 104 ? 9.093 5.015 3.292 1.00 83.62 104 ARG A CA 1
ATOM 792 C C . ARG A 1 104 ? 8.490 6.385 3.580 1.00 83.62 104 ARG A C 1
ATOM 794 O O . ARG A 1 104 ? 7.688 6.537 4.494 1.00 83.62 104 ARG A O 1
ATOM 801 N N . PHE A 1 105 ? 8.829 7.377 2.762 1.00 83.62 105 PHE A N 1
ATOM 802 C CA . PHE A 1 105 ? 8.322 8.740 2.924 1.00 83.62 105 PHE A CA 1
ATOM 803 C C . PHE A 1 105 ? 6.789 8.832 2.812 1.00 83.62 105 PHE A C 1
ATOM 805 O O . PHE A 1 105 ? 6.173 9.657 3.488 1.00 83.62 105 PHE A O 1
ATOM 812 N N . MET A 1 106 ? 6.158 7.982 1.996 1.00 86.06 106 MET A N 1
ATOM 813 C CA . MET A 1 106 ? 4.696 7.942 1.878 1.00 86.06 106 MET A CA 1
ATOM 814 C C . MET A 1 106 ? 4.062 7.382 3.156 1.00 86.06 106 MET A C 1
ATOM 816 O O . MET A 1 106 ? 3.098 7.955 3.655 1.00 86.06 106 MET A O 1
ATOM 820 N N . GLY A 1 107 ? 4.646 6.327 3.737 1.00 85.88 107 GLY A N 1
ATOM 821 C CA . GLY A 1 107 ? 4.206 5.787 5.028 1.00 85.88 107 GLY A CA 1
ATOM 822 C C . GLY A 1 107 ? 4.385 6.781 6.180 1.00 85.88 107 GLY A C 1
ATOM 823 O O . GLY A 1 107 ? 3.467 6.982 6.974 1.00 85.88 107 GLY A O 1
ATOM 824 N N . GLU A 1 108 ? 5.527 7.475 6.236 1.00 86.25 108 GLU A N 1
ATOM 825 C CA . GLU A 1 108 ? 5.772 8.548 7.214 1.00 86.25 108 GLU A CA 1
ATOM 826 C C . GLU A 1 108 ? 4.736 9.679 7.077 1.00 86.25 108 GLU A C 1
ATOM 828 O O . GLU A 1 108 ? 4.175 10.133 8.074 1.00 86.25 108 GLU A O 1
ATOM 833 N N . SER A 1 109 ? 4.430 10.093 5.843 1.00 86.88 109 SER A N 1
ATOM 834 C CA . SER A 1 109 ? 3.425 11.128 5.562 1.00 86.88 109 SER A CA 1
ATOM 835 C C . SER A 1 109 ? 2.023 10.699 6.001 1.00 86.88 109 SER A C 1
ATOM 837 O O . SER A 1 109 ? 1.312 11.474 6.642 1.00 86.88 109 SER A O 1
ATOM 839 N N . ALA A 1 110 ? 1.645 9.447 5.732 1.00 86.75 110 ALA A N 1
ATOM 840 C CA . ALA A 1 110 ? 0.374 8.888 6.176 1.00 86.75 110 ALA A CA 1
ATOM 841 C C . ALA A 1 110 ? 0.266 8.858 7.710 1.00 86.75 110 ALA A C 1
ATOM 843 O O . ALA A 1 110 ? -0.781 9.197 8.257 1.00 86.75 110 ALA A O 1
ATOM 844 N N . LYS A 1 111 ? 1.357 8.539 8.425 1.00 88.25 111 LYS A N 1
ATOM 845 C CA . LYS A 1 111 ? 1.375 8.539 9.898 1.00 88.25 111 LYS A CA 1
ATOM 846 C C . LYS A 1 111 ? 1.273 9.942 10.499 1.00 88.25 111 LYS A C 1
ATOM 848 O O . LYS A 1 111 ? 0.666 10.100 11.553 1.00 88.25 111 LYS A O 1
ATOM 853 N N . ILE A 1 112 ? 1.829 10.956 9.833 1.00 88.19 112 ILE A N 1
ATOM 854 C CA . ILE A 1 112 ? 1.675 12.362 10.241 1.00 88.19 112 ILE A CA 1
ATOM 855 C C . ILE A 1 112 ? 0.212 12.807 10.118 1.00 88.19 112 ILE A C 1
ATOM 857 O O . ILE A 1 112 ? -0.286 13.511 10.992 1.00 88.19 112 ILE A O 1
ATOM 861 N N . LEU A 1 113 ? -0.473 12.396 9.048 1.00 85.88 113 LEU A N 1
ATOM 862 C CA . LEU A 1 113 ? -1.863 12.779 8.783 1.00 85.88 113 LEU A CA 1
ATOM 863 C C . LEU A 1 113 ? -2.881 11.943 9.574 1.00 85.88 113 LEU A C 1
ATOM 865 O O . LEU A 1 113 ? -3.968 12.430 9.870 1.00 85.88 113 LEU A O 1
ATOM 869 N N . CYS A 1 114 ? -2.519 10.717 9.959 1.00 84.81 114 CYS A N 1
ATOM 870 C CA . CYS A 1 114 ? -3.355 9.794 10.728 1.00 84.81 114 CYS A CA 1
ATOM 871 C C . CYS A 1 114 ? -2.645 9.354 12.026 1.00 84.81 114 CYS A C 1
ATOM 873 O O . CYS A 1 114 ? -2.251 8.188 12.141 1.00 84.81 114 CYS A O 1
ATOM 875 N N . PRO A 1 115 ? -2.456 10.249 13.016 1.00 85.56 115 PRO A N 1
ATOM 876 C CA . PRO A 1 115 ? -1.650 9.952 14.204 1.00 85.56 115 PRO A CA 1
ATOM 877 C C . PRO A 1 115 ? -2.212 8.793 15.037 1.00 85.56 115 PRO A C 1
ATOM 879 O O . PRO A 1 115 ? -1.437 7.965 15.520 1.00 85.56 115 PRO A O 1
ATOM 882 N N . GLU A 1 116 ? -3.537 8.675 15.122 1.00 88.38 116 GLU A N 1
ATOM 883 C CA . GLU A 1 116 ? -4.232 7.647 15.912 1.00 88.38 116 GLU A CA 1
ATOM 884 C C . GLU A 1 116 ? -4.259 6.266 15.238 1.00 88.38 116 GLU A C 1
ATOM 886 O O . GLU A 1 116 ? -4.441 5.250 15.905 1.00 88.38 116 GLU A O 1
ATOM 891 N N . LYS A 1 117 ? -4.054 6.200 13.916 1.00 90.12 117 LYS A N 1
ATOM 892 C CA . LYS A 1 117 ? -4.129 4.944 13.156 1.00 90.12 117 LYS A CA 1
ATOM 893 C C . LYS A 1 117 ? -2.779 4.239 13.119 1.00 90.12 117 LYS A C 1
ATOM 895 O O . LYS A 1 117 ? -1.716 4.871 13.082 1.00 90.12 117 LYS A O 1
ATOM 900 N N . THR A 1 118 ? -2.798 2.913 13.089 1.00 90.31 118 THR A N 1
ATOM 901 C CA . THR A 1 118 ? -1.578 2.120 12.892 1.00 90.31 118 THR A CA 1
ATOM 902 C C . THR A 1 118 ? -1.216 2.116 11.413 1.00 90.31 118 THR A C 1
ATOM 904 O O . THR A 1 118 ? -1.984 1.619 10.600 1.00 90.31 118 THR A O 1
ATOM 907 N N . VAL A 1 119 ? -0.046 2.648 11.052 1.00 89.81 119 VAL A N 1
ATOM 908 C CA . VAL A 1 119 ? 0.447 2.636 9.665 1.00 89.81 119 VAL A CA 1
ATOM 909 C C . VAL A 1 119 ? 1.497 1.542 9.514 1.00 89.81 119 VAL A C 1
ATOM 911 O O . VAL A 1 119 ? 2.495 1.544 10.234 1.00 89.81 119 VAL A O 1
ATOM 914 N N . LEU A 1 120 ? 1.272 0.615 8.583 1.00 88.44 120 LEU A N 1
ATOM 915 C CA . LEU A 1 120 ? 2.167 -0.497 8.274 1.00 88.44 120 LEU A CA 1
ATOM 916 C C . LEU A 1 120 ? 2.734 -0.356 6.865 1.00 88.44 120 LEU A C 1
ATOM 918 O O . LEU A 1 120 ? 2.041 0.054 5.936 1.00 88.44 120 LEU A O 1
ATOM 922 N N . MET A 1 121 ? 3.993 -0.749 6.708 1.00 85.81 121 MET A N 1
ATOM 923 C CA . MET A 1 121 ? 4.685 -0.779 5.426 1.00 85.81 121 MET A CA 1
ATOM 924 C C . MET A 1 121 ? 5.187 -2.198 5.141 1.00 85.81 121 MET A C 1
ATOM 926 O O . MET A 1 121 ? 5.884 -2.749 5.995 1.00 85.81 121 MET A O 1
ATOM 930 N N . PRO A 1 122 ? 4.862 -2.787 3.972 1.00 77.56 122 PRO A N 1
ATOM 931 C CA . PRO A 1 122 ? 5.286 -4.144 3.622 1.00 77.56 122 PRO A CA 1
ATOM 932 C C . PRO A 1 122 ? 6.807 -4.297 3.523 1.00 77.56 122 PRO A C 1
ATOM 934 O O . PRO A 1 122 ? 7.349 -5.326 3.917 1.00 77.56 122 PRO A O 1
ATOM 937 N N . ASP A 1 123 ? 7.488 -3.268 3.015 1.00 72.44 123 ASP A N 1
ATOM 938 C CA . ASP A 1 123 ? 8.943 -3.221 2.906 1.00 72.44 123 ASP A CA 1
ATOM 939 C C . ASP A 1 123 ? 9.464 -1.881 3.444 1.00 72.44 123 ASP A C 1
ATOM 941 O O . ASP A 1 123 ? 9.128 -0.809 2.937 1.00 72.44 123 ASP A O 1
ATOM 945 N N . LEU A 1 124 ? 10.282 -1.946 4.496 1.00 61.81 124 LEU A N 1
ATOM 946 C CA . LEU A 1 124 ? 10.919 -0.774 5.099 1.00 61.81 124 LEU A CA 1
ATOM 947 C C . LEU A 1 124 ? 12.169 -0.321 4.324 1.00 61.81 124 LEU A C 1
ATOM 949 O O . LEU A 1 124 ? 12.605 0.817 4.506 1.00 61.81 124 LEU A O 1
ATOM 953 N N . GLU A 1 125 ? 12.731 -1.177 3.461 1.00 58.50 125 GLU A N 1
ATOM 954 C CA . GLU A 1 125 ? 13.860 -0.853 2.577 1.00 58.50 125 GLU A CA 1
ATOM 955 C C . GLU A 1 125 ? 13.411 -0.141 1.287 1.00 58.50 125 GLU A C 1
ATOM 957 O O . GLU A 1 125 ? 14.250 0.365 0.537 1.00 58.50 125 GLU A O 1
ATOM 962 N N . ALA A 1 126 ? 12.101 -0.066 1.022 1.00 60.06 126 ALA A N 1
ATOM 963 C CA . ALA A 1 126 ? 11.542 0.637 -0.127 1.00 60.06 126 ALA A CA 1
ATOM 964 C C . ALA A 1 126 ? 11.715 2.160 0.027 1.00 60.06 126 ALA A C 1
ATOM 966 O O . ALA A 1 126 ? 10.848 2.880 0.529 1.00 60.06 126 ALA A O 1
ATOM 967 N N . GLU A 1 127 ? 12.862 2.678 -0.401 1.00 55.84 127 GLU A N 1
ATOM 968 C CA . GLU A 1 127 ? 13.180 4.104 -0.368 1.00 55.84 127 GLU A CA 1
ATOM 969 C C . GLU A 1 127 ? 13.008 4.766 -1.740 1.00 55.84 127 GLU A C 1
ATOM 971 O O . GLU A 1 127 ? 13.354 4.224 -2.787 1.00 55.84 127 GLU A O 1
ATOM 976 N N . CYS A 1 128 ? 12.516 6.007 -1.738 1.00 49.53 128 CYS A N 1
ATOM 977 C CA . CYS A 1 128 ? 12.577 6.860 -2.918 1.00 49.53 128 CYS A CA 1
ATOM 978 C C . CYS A 1 128 ? 13.971 7.494 -3.015 1.00 49.53 128 CYS A C 1
ATOM 980 O O . CYS A 1 128 ? 14.440 8.111 -2.054 1.00 49.53 128 CYS A O 1
ATOM 982 N N . SER A 1 129 ? 14.597 7.441 -4.192 1.00 45.47 129 SER A N 1
ATOM 983 C CA . SER A 1 129 ? 15.876 8.115 -4.479 1.00 45.47 129 SER A CA 1
ATOM 984 C C . SER A 1 129 ? 15.844 9.622 -4.168 1.00 45.47 129 SER A C 1
ATOM 986 O O . SER A 1 129 ? 16.859 10.206 -3.776 1.00 45.47 129 SER A O 1
ATOM 988 N N . PHE A 1 130 ? 14.666 10.250 -4.255 1.00 39.19 130 PHE A N 1
ATOM 989 C CA . PHE A 1 130 ? 14.441 11.644 -3.868 1.00 39.19 130 PHE A CA 1
ATOM 990 C C . PHE A 1 130 ? 14.430 11.861 -2.341 1.00 39.19 130 PHE A C 1
ATOM 992 O O . PHE A 1 130 ? 14.947 12.869 -1.853 1.00 39.19 130 PHE A O 1
ATOM 999 N N . GLY A 1 131 ? 13.927 10.893 -1.566 1.00 37.31 131 GLY A N 1
ATOM 1000 C CA . GLY A 1 131 ? 13.954 10.923 -0.097 1.00 37.31 131 GLY A CA 1
ATOM 1001 C C . GLY A 1 131 ? 15.380 10.906 0.463 1.00 37.31 131 GLY A C 1
ATOM 1002 O O . GLY A 1 131 ? 15.699 11.647 1.396 1.00 37.31 131 GLY A O 1
ATOM 1003 N N . ILE A 1 132 ? 16.280 10.162 -0.188 1.00 46.41 132 ILE A N 1
ATOM 1004 C CA . ILE A 1 132 ? 17.718 10.145 0.129 1.00 46.41 132 ILE A CA 1
ATOM 1005 C C . ILE A 1 132 ? 18.350 11.528 -0.118 1.00 46.41 132 ILE A C 1
ATOM 1007 O O . ILE A 1 132 ? 19.160 12.006 0.682 1.00 46.41 132 ILE A O 1
ATOM 1011 N N . TRP A 1 133 ? 17.954 12.219 -1.191 1.00 29.36 133 TRP A N 1
ATOM 1012 C CA . TRP A 1 133 ? 18.450 13.562 -1.516 1.00 29.36 133 TRP A CA 1
ATOM 1013 C C . TRP A 1 133 ? 18.055 14.614 -0.470 1.00 29.36 133 TRP A C 1
ATOM 1015 O O . TRP A 1 133 ? 18.876 15.459 -0.095 1.00 29.36 133 TRP A O 1
ATOM 1025 N N . VAL A 1 134 ? 16.827 14.547 0.050 1.00 46.03 134 VAL A N 1
ATOM 1026 C CA . VAL A 1 134 ? 16.347 15.448 1.113 1.00 46.03 134 VAL A CA 1
ATOM 1027 C C . VAL A 1 134 ? 16.989 15.109 2.465 1.00 46.03 134 VAL A C 1
ATOM 1029 O O . VAL A 1 134 ? 17.417 16.023 3.178 1.00 46.03 134 VAL A O 1
ATOM 1032 N N . ALA A 1 135 ? 17.174 13.824 2.790 1.00 31.22 135 ALA A N 1
ATOM 1033 C CA . ALA A 1 135 ? 17.906 13.397 3.987 1.00 31.22 135 ALA A CA 1
ATOM 1034 C C . ALA A 1 135 ? 19.366 13.890 3.972 1.00 31.22 135 ALA A C 1
ATOM 1036 O O . ALA A 1 135 ? 19.861 14.434 4.963 1.00 31.22 135 ALA A O 1
ATOM 1037 N N . ARG A 1 136 ? 20.034 13.828 2.814 1.00 26.38 136 ARG A N 1
ATOM 1038 C CA . ARG A 1 136 ? 21.395 14.355 2.620 1.00 26.38 136 ARG A CA 1
ATOM 1039 C C . ARG A 1 136 ? 21.458 15.892 2.689 1.00 26.38 136 ARG A C 1
ATOM 1041 O O . ARG A 1 136 ? 22.483 16.442 3.098 1.00 26.38 136 ARG A O 1
ATOM 1048 N N . LYS A 1 137 ? 20.355 16.601 2.408 1.00 26.17 137 LYS A N 1
ATOM 1049 C CA . LYS A 1 137 ? 20.217 18.057 2.617 1.00 26.17 137 LYS A CA 1
ATOM 1050 C C . LYS A 1 137 ? 19.935 18.483 4.065 1.00 26.17 137 LYS A C 1
ATOM 1052 O O . LYS A 1 137 ? 20.045 19.679 4.335 1.00 26.17 137 LYS A O 1
ATOM 1057 N N . ARG A 1 138 ? 19.720 17.588 5.046 1.00 30.42 138 ARG A N 1
ATOM 1058 C CA . ARG A 1 138 ? 19.799 18.002 6.472 1.00 30.42 138 ARG A CA 1
ATOM 1059 C C . ARG A 1 138 ? 21.198 18.512 6.856 1.00 30.42 138 ARG A C 1
ATOM 1061 O O . ARG A 1 138 ? 21.318 19.289 7.799 1.00 30.42 138 ARG A O 1
ATOM 1068 N N . ARG A 1 139 ? 22.235 18.205 6.061 1.00 29.67 139 ARG A N 1
ATOM 1069 C CA . ARG A 1 139 ? 23.569 18.833 6.152 1.00 29.67 139 ARG A CA 1
ATOM 1070 C C . ARG A 1 139 ? 23.652 20.233 5.514 1.00 29.67 139 ARG A C 1
ATOM 1072 O O . ARG A 1 139 ? 24.602 20.957 5.783 1.00 29.67 139 ARG A O 1
ATOM 1079 N N . PHE A 1 140 ? 22.657 20.648 4.722 1.00 28.61 140 PHE A N 1
ATOM 1080 C CA . PHE A 1 140 ? 22.589 21.963 4.064 1.00 28.61 140 PHE A CA 1
ATOM 1081 C C . PHE A 1 140 ? 21.946 23.051 4.942 1.00 28.61 140 PHE A C 1
ATOM 1083 O O . PHE A 1 140 ? 22.041 24.237 4.636 1.00 28.61 140 PHE A O 1
ATOM 1090 N N . ARG A 1 141 ? 21.354 22.691 6.092 1.00 32.41 141 ARG A N 1
ATOM 1091 C CA . ARG A 1 141 ? 20.828 23.677 7.056 1.00 32.41 141 ARG A CA 1
ATOM 1092 C C . ARG A 1 141 ? 21.925 24.544 7.694 1.00 32.41 141 ARG A C 1
ATOM 1094 O O . ARG A 1 141 ? 21.612 25.557 8.302 1.00 32.41 141 ARG A O 1
ATOM 1101 N N . ARG A 1 142 ? 23.202 24.184 7.500 1.00 29.50 142 ARG A N 1
ATOM 1102 C CA . ARG A 1 142 ? 24.370 24.995 7.882 1.00 29.50 142 ARG A CA 1
ATOM 1103 C C . ARG A 1 142 ? 24.741 26.073 6.850 1.00 29.50 142 ARG A C 1
ATOM 1105 O O . ARG A 1 142 ? 25.574 26.912 7.154 1.00 29.50 142 ARG A O 1
ATOM 1112 N N . PHE A 1 143 ? 24.133 26.058 5.659 1.00 35.31 143 PHE A N 1
ATOM 1113 C CA . PHE A 1 143 ? 24.379 27.049 4.600 1.00 35.31 143 PHE A CA 1
ATOM 1114 C C . PHE A 1 143 ? 23.330 28.175 4.576 1.00 35.31 143 PHE A C 1
ATOM 1116 O O . PHE A 1 143 ? 23.610 29.272 4.109 1.00 35.31 143 PHE A O 1
ATOM 1123 N N . ALA A 1 144 ? 22.135 27.936 5.127 1.00 40.81 144 ALA A N 1
ATOM 1124 C CA . ALA A 1 144 ? 21.044 28.915 5.147 1.00 40.81 144 ALA A CA 1
ATOM 1125 C C . ALA A 1 144 ? 21.164 29.981 6.257 1.00 40.81 144 ALA A C 1
ATOM 1127 O O . ALA A 1 144 ? 20.345 30.892 6.311 1.00 40.81 144 ALA A O 1
ATOM 1128 N N . THR A 1 145 ? 22.161 29.895 7.144 1.00 33.31 145 THR A N 1
ATOM 1129 C CA . THR A 1 145 ? 22.349 30.872 8.232 1.00 33.31 145 THR A CA 1
ATOM 1130 C C . THR A 1 145 ? 23.148 32.112 7.826 1.00 33.31 145 THR A C 1
ATOM 1132 O O . THR A 1 145 ? 23.316 32.984 8.668 1.00 33.31 145 THR A O 1
ATOM 1135 N N . ASN A 1 146 ? 23.635 32.221 6.580 1.00 36.78 146 ASN A N 1
ATOM 1136 C CA . ASN A 1 146 ? 24.510 33.334 6.172 1.00 36.78 146 ASN A CA 1
ATOM 1137 C C . ASN A 1 146 ? 24.036 34.151 4.956 1.00 36.78 146 ASN A C 1
ATOM 1139 O O . ASN A 1 146 ? 24.796 34.951 4.421 1.00 36.78 146 ASN A O 1
ATOM 1143 N N . THR A 1 147 ? 22.783 33.992 4.526 1.00 34.53 147 THR A N 1
ATOM 1144 C CA . THR A 1 147 ? 22.170 34.849 3.495 1.00 34.53 147 THR A CA 1
ATOM 1145 C C . THR A 1 147 ? 20.889 35.473 4.043 1.00 34.53 147 THR A C 1
ATOM 1147 O O . THR A 1 147 ? 19.845 34.8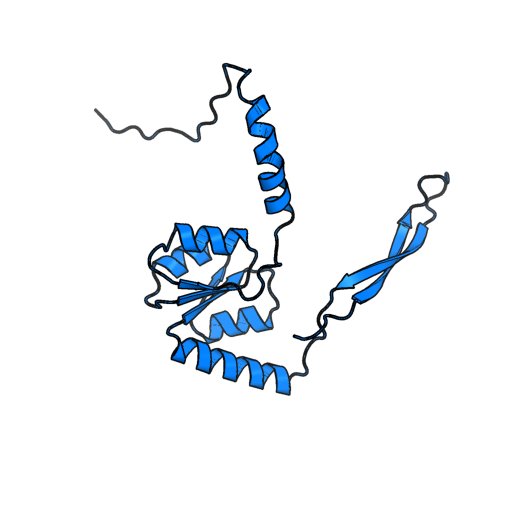13 4.050 1.00 34.53 147 THR A O 1
ATOM 1150 N N . PRO A 1 148 ? 20.927 36.729 4.518 1.00 37.06 148 PRO A N 1
ATOM 1151 C CA . PRO A 1 148 ? 19.745 37.421 4.998 1.00 37.06 148 PRO A CA 1
ATOM 1152 C C . PRO A 1 148 ? 19.006 38.002 3.792 1.00 37.06 148 PRO A C 1
ATOM 1154 O O . PRO A 1 148 ? 19.188 39.171 3.495 1.00 37.06 148 PRO A O 1
ATOM 1157 N N . THR A 1 149 ? 18.265 37.176 3.040 1.00 36.03 149 THR A N 1
ATOM 1158 C CA . THR A 1 149 ? 17.155 37.541 2.116 1.00 36.03 149 THR A CA 1
ATOM 1159 C C . THR A 1 149 ? 16.859 36.389 1.146 1.00 36.03 149 THR A C 1
ATOM 1161 O O . THR A 1 149 ? 17.250 36.399 -0.013 1.00 36.03 149 THR A O 1
ATOM 1164 N N . ALA A 1 150 ? 16.129 35.371 1.596 1.00 30.77 150 ALA A N 1
ATOM 1165 C CA . ALA A 1 150 ? 15.394 34.494 0.681 1.00 30.77 150 ALA A CA 1
ATOM 1166 C C . ALA A 1 150 ? 14.142 33.971 1.391 1.00 30.77 150 ALA A C 1
ATOM 1168 O O . ALA A 1 150 ? 14.128 32.909 2.010 1.00 30.77 150 ALA A O 1
ATOM 1169 N N . ARG A 1 151 ? 13.092 34.793 1.351 1.00 24.80 151 ARG A N 1
ATOM 1170 C CA . ARG A 1 151 ? 11.743 34.470 1.812 1.00 24.80 151 ARG A CA 1
ATOM 1171 C C . ARG A 1 151 ? 11.088 33.579 0.750 1.00 24.80 151 ARG A C 1
ATOM 1173 O O . ARG A 1 151 ? 10.680 34.077 -0.290 1.00 24.80 151 ARG A O 1
ATOM 1180 N N . TRP A 1 152 ? 10.992 32.276 1.007 1.00 27.69 152 TRP A N 1
ATOM 1181 C CA . TRP A 1 152 ? 10.138 31.372 0.232 1.00 27.69 152 TRP A CA 1
ATOM 1182 C C . TRP A 1 152 ? 8.731 31.408 0.831 1.00 27.69 152 TRP A C 1
ATOM 1184 O O . TRP A 1 152 ? 8.522 30.925 1.940 1.00 27.69 152 TRP A O 1
ATOM 1194 N N . GLY A 1 153 ? 7.781 32.023 0.128 1.00 27.83 153 GLY A N 1
ATOM 1195 C CA . GLY A 1 153 ? 6.371 32.040 0.511 1.00 27.83 153 GLY A CA 1
ATOM 1196 C C . GLY A 1 153 ? 5.487 31.674 -0.677 1.00 27.83 153 GLY A C 1
ATOM 1197 O O . GLY A 1 153 ? 5.540 32.350 -1.698 1.00 27.83 153 GLY A O 1
ATOM 1198 N N . CYS A 1 154 ? 4.662 30.634 -0.536 1.00 26.92 154 CYS A N 1
ATOM 1199 C CA . CYS A 1 154 ? 3.467 30.455 -1.363 1.00 26.92 154 CYS A CA 1
ATOM 1200 C C . CYS A 1 154 ? 2.294 31.143 -0.647 1.00 26.92 154 CYS A C 1
ATOM 1202 O O . CYS A 1 154 ? 1.692 30.578 0.256 1.00 26.92 154 CYS A O 1
ATOM 1204 N N . THR A 1 155 ? 2.135 32.416 -1.021 1.00 28.94 155 THR A N 1
ATOM 1205 C CA . THR A 1 155 ? 1.029 33.398 -0.922 1.00 28.94 155 THR A CA 1
ATOM 1206 C C . THR A 1 155 ? 0.060 33.464 0.280 1.00 28.94 155 THR A C 1
ATOM 1208 O O . THR A 1 155 ? -0.491 32.451 0.698 1.00 28.94 155 THR A O 1
ATOM 1211 N N . PRO A 1 156 ? -0.241 34.691 0.772 1.00 36.69 156 PRO A N 1
ATOM 1212 C CA . PRO A 1 156 ? -1.138 34.944 1.898 1.00 36.69 156 PRO A CA 1
ATOM 1213 C C . PRO A 1 156 ? -2.602 35.138 1.466 1.00 36.69 156 PRO A C 1
ATOM 1215 O O . PRO A 1 156 ? -2.901 35.786 0.466 1.00 36.69 156 PRO A O 1
ATOM 1218 N N . THR A 1 157 ? -3.516 34.625 2.282 1.00 32.56 157 THR A N 1
ATOM 1219 C CA . THR A 1 157 ? -4.947 34.949 2.296 1.00 32.56 157 THR A CA 1
ATOM 1220 C C . THR A 1 157 ? -5.187 36.366 2.836 1.00 32.56 157 THR A C 1
ATOM 1222 O O . THR A 1 157 ? -4.660 36.709 3.893 1.00 32.56 157 THR A O 1
ATOM 1225 N N . LEU A 1 158 ? -6.028 37.153 2.161 1.00 33.78 158 LEU A N 1
ATOM 1226 C CA . LEU A 1 158 ? -6.663 38.379 2.672 1.00 33.78 158 LEU A CA 1
ATOM 1227 C C . LEU A 1 158 ? -8.142 38.086 2.981 1.00 33.78 158 LEU A C 1
ATOM 1229 O O . LEU A 1 158 ? -8.798 37.470 2.138 1.00 33.78 158 LEU A O 1
ATOM 1233 N N . PRO A 1 159 ? -8.697 38.583 4.100 1.00 29.48 159 PRO A N 1
ATOM 1234 C CA . PRO A 1 159 ? -10.115 38.927 4.172 1.00 29.48 159 PRO A CA 1
ATOM 1235 C C . PRO A 1 159 ? -10.349 40.436 4.459 1.00 29.48 159 PRO A C 1
ATOM 1237 O O . PRO A 1 159 ? -9.468 41.083 5.028 1.00 29.48 159 PRO A O 1
ATOM 1240 N N . PRO A 1 160 ? -11.510 40.993 4.044 1.00 34.88 160 PRO A N 1
ATOM 1241 C CA . PRO A 1 160 ? -11.870 42.427 4.099 1.00 34.88 160 PRO A CA 1
ATOM 1242 C C . PRO A 1 160 ? -12.637 42.788 5.398 1.00 34.88 160 PRO A C 1
ATOM 1244 O O . PRO A 1 160 ? -12.905 41.869 6.179 1.00 34.88 160 PRO A O 1
ATOM 1247 N N . PRO A 1 161 ? -13.149 44.026 5.604 1.00 42.47 161 PRO A N 1
ATOM 1248 C CA . PRO A 1 161 ? -12.873 45.327 4.970 1.00 42.47 161 PRO A CA 1
ATOM 1249 C C . PRO A 1 161 ? -11.945 46.249 5.788 1.00 42.47 161 PRO A C 1
ATOM 1251 O O . PRO A 1 161 ? -11.809 46.046 7.015 1.00 42.47 161 PRO A O 1
#

Organism: NCBI:txid295996